Protein AF-A0A1H8K4H9-F1 (afdb_monomer_lite)

Secondary structure (DSSP, 8-state):
--HHHHHHHHHHHHHHHHHHHHHHHHHHHHHHHHHTPEEEETT--TT--SS-EEEE-HHHHHHHHHHS--TT----

Organism: NCBI:txid34002

pLDDT: mean 81.6, std 15.1, range [39.47, 94.81]

Structure (mmCIF, N/CA/C/O backbone):
data_AF-A0A1H8K4H9-F1
#
_entry.id   AF-A0A1H8K4H9-F1
#
loop_
_atom_site.group_PDB
_atom_site.id
_atom_site.type_symbol
_atom_site.label_atom_id
_atom_site.label_alt_id
_atom_site.label_comp_id
_atom_site.label_asym_id
_atom_site.label_entity_id
_atom_site.label_seq_id
_atom_site.pdbx_PDB_ins_code
_atom_site.Cartn_x
_atom_site.Cartn_y
_atom_site.Cartn_z
_atom_site.occupancy
_atom_site.B_iso_or_equiv
_atom_site.auth_seq_id
_atom_site.auth_comp_id
_atom_site.auth_asym_id
_atom_site.auth_atom_id
_atom_site.pdbx_PDB_model_num
ATOM 1 N N . MET A 1 1 ? -23.892 4.895 30.186 1.00 55.53 1 MET A N 1
ATOM 2 C CA . MET A 1 1 ? -23.010 4.180 29.237 1.00 55.53 1 MET A CA 1
ATOM 3 C C . MET A 1 1 ? -21.607 4.698 29.480 1.00 55.53 1 MET A C 1
ATOM 5 O O . MET A 1 1 ? -21.427 5.895 29.357 1.00 55.53 1 MET A O 1
ATOM 9 N N . SER A 1 2 ? -20.676 3.860 29.943 1.00 57.72 2 SER A N 1
ATOM 10 C CA . SER A 1 2 ? -19.340 4.328 30.348 1.00 57.72 2 SER A CA 1
ATOM 11 C C . SER A 1 2 ? -18.511 4.738 29.126 1.00 57.72 2 SER A C 1
ATOM 13 O O . SER A 1 2 ? -18.462 3.975 28.157 1.00 57.72 2 SER A O 1
ATOM 15 N N . ASP A 1 3 ? -17.853 5.898 29.175 1.00 65.00 3 ASP A N 1
ATOM 16 C CA . ASP A 1 3 ? -17.026 6.467 28.095 1.00 65.00 3 ASP A CA 1
ATOM 17 C C . ASP A 1 3 ? -15.957 5.490 27.573 1.00 65.00 3 ASP A C 1
ATOM 19 O O . ASP A 1 3 ? -15.603 5.493 26.392 1.00 65.00 3 ASP A O 1
ATOM 23 N N . THR A 1 4 ? -15.514 4.556 28.420 1.00 74.06 4 THR A N 1
ATOM 24 C CA . THR A 1 4 ? -14.590 3.467 28.069 1.00 74.06 4 THR A CA 1
ATOM 25 C C . THR A 1 4 ? -15.137 2.545 26.970 1.00 74.06 4 THR A C 1
ATOM 27 O O . THR A 1 4 ? -14.382 2.074 26.121 1.00 74.06 4 THR A O 1
ATOM 30 N N . ASN A 1 5 ? -16.452 2.302 26.943 1.00 80.94 5 ASN A N 1
ATOM 31 C CA . ASN A 1 5 ? -17.098 1.444 25.944 1.00 80.94 5 ASN A CA 1
ATOM 32 C C . ASN A 1 5 ? -17.205 2.159 24.585 1.00 80.94 5 ASN A C 1
ATOM 34 O O . ASN A 1 5 ? -16.993 1.553 23.537 1.00 80.94 5 ASN A O 1
ATOM 38 N N . MET A 1 6 ? -17.451 3.473 24.594 1.00 85.19 6 MET A N 1
ATOM 39 C CA . MET A 1 6 ? -17.485 4.271 23.367 1.00 85.19 6 MET A CA 1
ATOM 40 C C . MET A 1 6 ? -16.091 4.372 22.733 1.00 85.19 6 MET A C 1
ATOM 42 O O . MET A 1 6 ? -15.946 4.154 21.532 1.00 85.19 6 MET A O 1
ATOM 46 N N . LEU A 1 7 ? -15.049 4.598 23.541 1.00 89.50 7 LEU A N 1
ATOM 47 C CA . LEU A 1 7 ? -13.666 4.628 23.060 1.00 89.50 7 LEU A CA 1
ATOM 48 C C . LEU A 1 7 ? -13.233 3.287 22.446 1.00 89.50 7 LEU A C 1
ATOM 50 O O . LEU A 1 7 ? -12.595 3.271 21.395 1.00 89.50 7 LEU A O 1
ATOM 54 N N . ALA A 1 8 ? -13.597 2.164 23.070 1.00 90.38 8 ALA A N 1
ATOM 55 C CA . ALA A 1 8 ? -13.290 0.835 22.544 1.00 90.38 8 ALA A CA 1
ATOM 56 C C . ALA A 1 8 ? -13.952 0.588 21.177 1.00 90.38 8 ALA A C 1
ATOM 58 O O . ALA A 1 8 ? -13.303 0.097 20.255 1.00 90.38 8 ALA A O 1
ATOM 59 N N . LYS A 1 9 ? -15.217 0.996 21.017 1.00 89.12 9 LYS A N 1
ATOM 60 C CA . LYS A 1 9 ? -15.935 0.900 19.737 1.00 89.12 9 LYS A CA 1
ATOM 61 C C . LYS A 1 9 ? -15.308 1.768 18.648 1.00 89.12 9 LYS A C 1
ATOM 63 O O . LYS A 1 9 ? -15.174 1.310 17.519 1.00 89.12 9 LYS A O 1
ATOM 68 N N . LEU A 1 10 ? -14.890 2.989 18.987 1.00 91.62 10 LEU A N 1
ATOM 69 C CA . LEU A 1 10 ? -14.208 3.882 18.045 1.00 91.62 10 LEU A CA 1
ATOM 70 C C . LEU A 1 10 ? -12.867 3.303 17.580 1.00 91.62 10 LEU A C 1
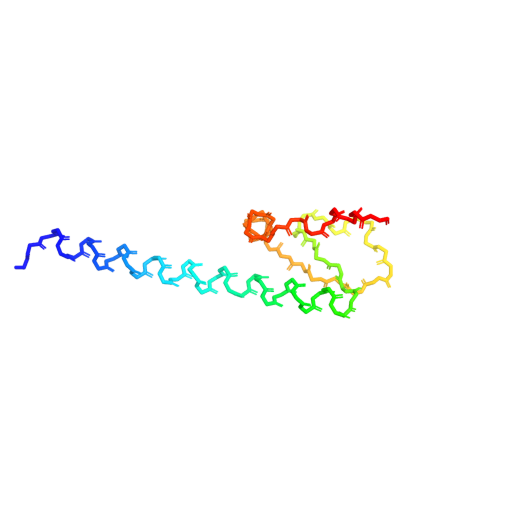ATOM 72 O O . LEU A 1 10 ? -12.555 3.372 16.395 1.00 91.62 10 LEU A O 1
ATOM 76 N N . ARG A 1 11 ? -12.098 2.687 18.488 1.00 91.06 11 ARG A N 1
ATOM 77 C CA . ARG A 1 11 ? -10.847 1.998 18.133 1.00 91.06 11 ARG A CA 1
ATOM 78 C C . ARG A 1 11 ? -11.096 0.814 17.205 1.00 91.06 11 ARG A C 1
ATOM 80 O O . ARG A 1 11 ? -10.469 0.741 16.159 1.00 91.06 11 ARG A O 1
ATOM 87 N N . ALA A 1 12 ? -12.065 -0.039 17.533 1.00 91.12 12 ALA A N 1
ATOM 88 C CA . ALA A 1 12 ? -12.417 -1.180 16.691 1.00 91.12 12 ALA A CA 1
ATOM 89 C C . ALA A 1 12 ? -12.851 -0.752 15.276 1.00 91.12 12 ALA A C 1
ATOM 91 O O . ALA A 1 12 ? -12.453 -1.374 14.295 1.00 91.12 12 ALA A O 1
ATOM 92 N N . ALA A 1 13 ? -13.619 0.335 15.157 1.00 90.25 13 ALA A N 1
ATOM 93 C CA . ALA A 1 13 ? -13.993 0.891 13.858 1.00 90.25 13 ALA A CA 1
ATOM 94 C C . ALA A 1 13 ? -12.775 1.428 13.082 1.00 90.25 13 ALA A C 1
ATOM 96 O O . ALA A 1 13 ? -12.649 1.184 11.884 1.00 90.25 13 ALA A O 1
ATOM 97 N N . ALA A 1 14 ? -11.851 2.121 13.756 1.00 89.06 14 ALA A N 1
ATOM 98 C CA . ALA A 1 14 ? -10.618 2.603 13.136 1.00 89.06 14 ALA A CA 1
ATOM 99 C C . A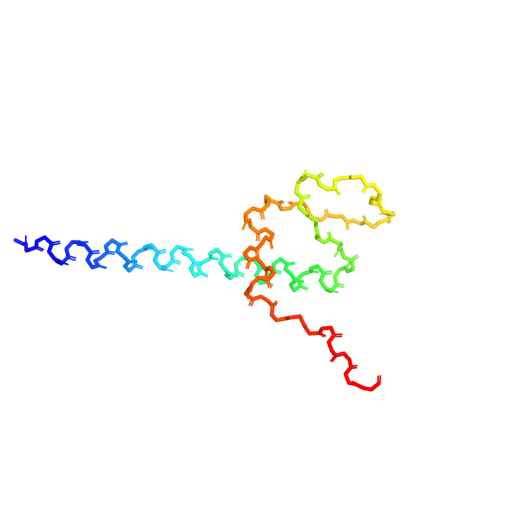LA A 1 14 ? -9.724 1.450 12.645 1.00 89.06 14 ALA A C 1
ATOM 101 O O . ALA A 1 14 ? -9.156 1.532 11.555 1.00 89.06 14 ALA A O 1
ATOM 102 N N . ASP A 1 15 ? -9.637 0.365 13.416 1.00 91.31 15 ASP A N 1
ATOM 103 C CA . ASP A 1 15 ? -8.883 -0.832 13.040 1.00 91.31 15 ASP A CA 1
ATOM 104 C C . ASP A 1 15 ? -9.512 -1.537 11.830 1.00 91.31 15 ASP A C 1
ATOM 106 O O . ASP A 1 15 ? -8.795 -1.984 10.935 1.00 91.31 15 ASP A O 1
ATOM 110 N N . GLN A 1 16 ? -10.846 -1.577 11.744 1.00 92.31 16 GLN A N 1
ATOM 111 C CA . GLN A 1 16 ? -11.550 -2.112 10.574 1.00 92.31 16 GLN A CA 1
ATOM 112 C C . GLN A 1 16 ? -11.265 -1.308 9.304 1.00 92.31 16 GLN A C 1
ATOM 114 O O . GLN A 1 16 ? -10.986 -1.902 8.264 1.00 92.31 16 GLN A O 1
ATOM 119 N N . ILE A 1 17 ? -11.296 0.026 9.387 1.00 91.19 17 ILE A N 1
ATOM 120 C CA . ILE A 1 17 ? -10.966 0.899 8.251 1.00 91.19 17 ILE A CA 1
ATOM 121 C C . ILE A 1 17 ? -9.526 0.645 7.803 1.00 91.19 17 ILE A C 1
ATOM 123 O O . ILE A 1 17 ? -9.284 0.388 6.628 1.00 91.19 17 ILE A O 1
ATOM 127 N N . ARG A 1 18 ? -8.581 0.609 8.750 1.00 89.94 18 ARG A N 1
ATOM 128 C CA . ARG A 1 18 ? -7.171 0.339 8.442 1.00 89.94 18 ARG A CA 1
ATOM 129 C C . ARG A 1 18 ? -6.975 -1.029 7.791 1.00 89.94 18 ARG A C 1
ATOM 131 O O . ARG A 1 18 ? -6.215 -1.148 6.838 1.00 89.94 18 ARG A O 1
ATOM 138 N N . SER A 1 19 ? -7.676 -2.053 8.272 1.00 91.25 19 SER A N 1
ATOM 139 C CA . SER A 1 19 ? -7.626 -3.384 7.666 1.00 91.25 19 SER A CA 1
ATOM 140 C C . SER A 1 19 ? -8.192 -3.397 6.244 1.00 91.25 19 SER A C 1
ATOM 142 O O . SER A 1 19 ? -7.689 -4.146 5.408 1.00 91.25 19 SER A O 1
ATOM 144 N N . ALA A 1 20 ? -9.231 -2.610 5.961 1.00 92.06 20 ALA A N 1
ATOM 145 C CA . ALA A 1 20 ? -9.786 -2.490 4.617 1.00 92.06 20 ALA A CA 1
ATOM 146 C C . ALA A 1 20 ? -8.803 -1.787 3.665 1.00 92.06 20 ALA A C 1
ATOM 148 O O . ALA A 1 20 ? -8.593 -2.271 2.551 1.00 92.06 20 ALA A O 1
ATOM 149 N N . ASP A 1 21 ? -8.150 -0.718 4.127 1.00 92.44 21 ASP A N 1
ATOM 150 C CA . ASP A 1 21 ? -7.110 -0.011 3.372 1.00 92.44 21 ASP A CA 1
ATOM 151 C C . ASP A 1 21 ? -5.914 -0.930 3.070 1.00 92.44 21 ASP A C 1
ATOM 153 O O . ASP A 1 21 ? -5.469 -1.020 1.924 1.00 92.44 21 ASP A O 1
ATOM 157 N N . ASP A 1 22 ? -5.439 -1.689 4.062 1.00 94.75 22 ASP A N 1
ATOM 158 C CA . ASP A 1 22 ? -4.345 -2.651 3.886 1.00 94.75 22 ASP A CA 1
ATOM 159 C C . ASP A 1 22 ? -4.719 -3.757 2.872 1.00 94.75 22 ASP A C 1
ATOM 161 O O . ASP A 1 22 ? -3.894 -4.157 2.046 1.00 94.75 22 ASP A O 1
ATOM 165 N N . ASN A 1 23 ? -5.971 -4.230 2.877 1.00 93.81 23 ASN A N 1
ATOM 166 C CA . ASN A 1 23 ? -6.459 -5.206 1.895 1.00 93.81 23 ASN A CA 1
ATOM 167 C C . ASN A 1 23 ? -6.509 -4.629 0.475 1.00 93.81 23 ASN A C 1
ATOM 169 O O . ASN A 1 23 ? -6.148 -5.320 -0.481 1.00 93.81 23 ASN A O 1
ATOM 173 N N . LEU A 1 24 ? -6.920 -3.368 0.330 1.00 93.94 24 LEU A N 1
ATOM 174 C CA . LEU A 1 24 ? -6.906 -2.676 -0.956 1.00 93.94 24 LEU A CA 1
ATOM 175 C C . LEU A 1 24 ? -5.478 -2.567 -1.505 1.00 93.94 24 LEU A C 1
ATOM 177 O O . L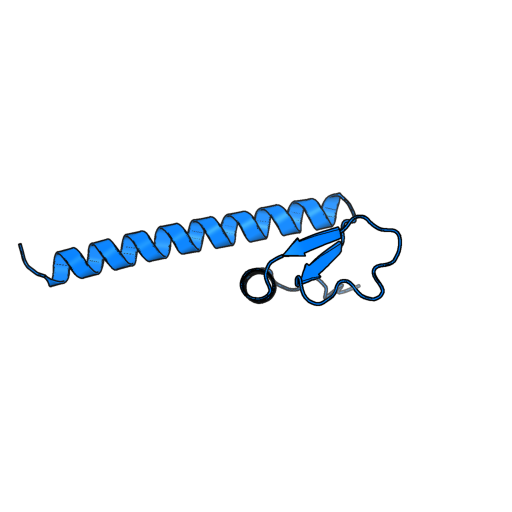EU A 1 24 ? -5.243 -2.895 -2.666 1.00 93.94 24 LEU A O 1
ATOM 181 N N . LEU A 1 25 ? -4.516 -2.165 -0.671 1.00 94.81 25 LEU A N 1
ATOM 182 C CA . LEU A 1 25 ? -3.106 -2.066 -1.062 1.00 94.81 25 LEU A CA 1
ATOM 183 C C . LEU A 1 25 ? -2.534 -3.419 -1.506 1.00 94.81 25 LEU A C 1
ATOM 185 O O . LEU A 1 25 ? -1.863 -3.496 -2.536 1.00 94.81 25 LEU A O 1
ATOM 189 N N . ARG A 1 26 ? -2.864 -4.503 -0.792 1.00 93.31 26 ARG A N 1
ATOM 190 C CA . ARG A 1 26 ? -2.494 -5.872 -1.195 1.00 93.31 26 ARG A CA 1
ATOM 191 C C . ARG A 1 26 ? -3.086 -6.252 -2.552 1.00 93.31 26 ARG A C 1
ATOM 193 O O . ARG A 1 26 ? -2.381 -6.822 -3.382 1.00 93.31 26 ARG A O 1
ATOM 200 N N . ALA A 1 27 ? -4.354 -5.921 -2.800 1.00 92.31 27 ALA A N 1
ATOM 201 C CA . ALA A 1 27 ? -5.001 -6.192 -4.082 1.00 92.31 27 ALA A CA 1
ATOM 202 C C . ALA A 1 27 ? -4.338 -5.416 -5.232 1.00 92.31 27 ALA A C 1
ATOM 204 O O . ALA A 1 27 ? -4.066 -5.993 -6.284 1.00 92.31 27 ALA A O 1
ATOM 205 N N . ILE A 1 28 ? -4.020 -4.134 -5.019 1.00 91.88 28 ILE A N 1
ATOM 206 C CA . ILE A 1 28 ? -3.315 -3.296 -5.999 1.00 91.88 28 ILE A CA 1
ATOM 207 C C . ILE A 1 28 ? -1.951 -3.903 -6.345 1.00 91.88 28 ILE A C 1
ATOM 209 O O . ILE A 1 28 ? -1.628 -4.046 -7.524 1.00 91.88 28 ILE A O 1
ATOM 213 N N . ALA A 1 29 ? -1.172 -4.309 -5.343 1.00 91.06 29 ALA A N 1
ATOM 214 C CA . ALA A 1 29 ? 0.134 -4.921 -5.561 1.00 91.06 29 ALA A CA 1
ATOM 215 C C . ALA A 1 29 ? 0.054 -6.263 -6.301 1.00 91.06 29 ALA A C 1
ATOM 217 O O . ALA A 1 29 ? 0.832 -6.498 -7.224 1.00 91.06 29 ALA A O 1
ATOM 218 N N . ALA A 1 30 ? -0.916 -7.115 -5.955 1.00 89.81 30 ALA A N 1
ATOM 219 C CA . ALA A 1 30 ? -1.141 -8.376 -6.657 1.00 89.81 30 ALA A CA 1
ATOM 220 C C . ALA A 1 30 ? -1.482 -8.143 -8.140 1.00 89.81 30 ALA A C 1
ATOM 222 O O . ALA A 1 30 ? -0.901 -8.772 -9.025 1.00 89.81 30 ALA A O 1
ATOM 223 N N . ILE A 1 31 ? -2.374 -7.188 -8.430 1.00 88.44 31 ILE A N 1
ATOM 224 C CA . ILE A 1 31 ? -2.715 -6.803 -9.808 1.00 88.44 31 ILE A CA 1
ATOM 225 C C . ILE A 1 31 ? -1.475 -6.288 -10.542 1.00 88.44 31 ILE A C 1
ATOM 227 O O . ILE A 1 31 ? -1.220 -6.699 -11.676 1.00 88.44 31 ILE A O 1
ATOM 231 N N . ALA A 1 32 ? -0.686 -5.422 -9.904 1.00 89.25 32 ALA A N 1
ATOM 232 C CA . ALA A 1 32 ? 0.512 -4.853 -10.507 1.00 89.25 32 ALA A CA 1
ATOM 233 C C . ALA A 1 32 ? 1.558 -5.925 -10.857 1.00 89.25 32 ALA A C 1
ATOM 235 O O . ALA A 1 32 ? 2.112 -5.899 -11.961 1.00 89.25 32 ALA A O 1
ATOM 236 N N . ALA A 1 33 ? 1.754 -6.911 -9.975 1.00 86.12 33 ALA A N 1
ATOM 237 C CA . ALA A 1 33 ? 2.646 -8.045 -10.203 1.00 86.12 33 ALA A CA 1
ATOM 238 C C . ALA A 1 33 ? 2.224 -8.885 -11.423 1.00 86.12 33 ALA A C 1
ATOM 240 O O . ALA A 1 33 ? 3.065 -9.241 -12.251 1.00 86.12 33 ALA A O 1
ATOM 241 N N . HIS A 1 34 ? 0.924 -9.152 -11.588 1.00 86.31 34 HIS A N 1
ATOM 242 C CA . HIS A 1 34 ? 0.409 -9.904 -12.737 1.00 86.31 34 HIS A CA 1
ATOM 243 C C . HIS A 1 34 ? 0.430 -9.102 -14.046 1.00 86.31 34 HIS A C 1
ATOM 245 O O . HIS A 1 34 ? 0.779 -9.640 -15.097 1.00 86.31 34 HIS A O 1
ATOM 251 N N . ALA A 1 35 ? 0.073 -7.817 -13.997 1.00 82.94 35 ALA A N 1
ATOM 252 C CA . ALA A 1 35 ? -0.069 -6.964 -15.176 1.00 82.94 35 ALA A CA 1
ATOM 253 C C . ALA A 1 35 ? 1.247 -6.309 -15.639 1.00 82.94 35 ALA A C 1
ATOM 255 O O . ALA A 1 35 ? 1.245 -5.577 -16.628 1.00 82.94 35 ALA A O 1
ATOM 256 N N . ARG A 1 36 ? 2.371 -6.559 -14.946 1.00 81.12 36 ARG A N 1
ATOM 257 C CA . ARG A 1 36 ? 3.673 -5.894 -15.175 1.00 81.12 36 ARG A CA 1
ATOM 258 C C . ARG A 1 36 ? 3.574 -4.360 -15.120 1.00 81.12 36 ARG A C 1
ATOM 260 O O . ARG A 1 36 ? 4.281 -3.657 -15.844 1.00 81.12 36 ARG A O 1
ATOM 267 N N . VAL A 1 37 ? 2.688 -3.862 -14.262 1.00 86.94 37 VAL A N 1
ATOM 268 C CA . VAL A 1 37 ? 2.463 -2.436 -13.999 1.00 86.94 37 VAL A CA 1
ATOM 269 C C . VAL A 1 37 ? 3.401 -2.009 -12.879 1.00 86.94 37 VAL A C 1
ATOM 271 O O . VAL A 1 37 ? 3.582 -2.741 -11.907 1.00 86.94 37 VAL A O 1
ATOM 274 N N . GLN A 1 38 ? 4.001 -0.831 -12.996 1.00 87.75 38 GLN A N 1
ATOM 275 C CA . GLN A 1 38 ? 4.844 -0.290 -11.934 1.00 87.75 38 GLN A CA 1
ATOM 276 C C . GLN A 1 38 ? 3.998 0.550 -10.971 1.00 87.75 38 GLN A C 1
ATOM 278 O O . GLN A 1 38 ? 3.164 1.342 -11.401 1.00 87.75 38 GLN A O 1
ATOM 283 N N . ILE A 1 39 ? 4.210 0.388 -9.665 1.00 89.12 39 ILE A N 1
ATOM 284 C CA . ILE A 1 39 ? 3.599 1.256 -8.653 1.00 89.12 39 ILE A CA 1
ATOM 285 C C . ILE A 1 39 ? 4.641 2.283 -8.223 1.00 89.12 39 ILE A C 1
ATOM 287 O O . ILE A 1 39 ? 5.766 1.909 -7.894 1.00 89.12 39 ILE A O 1
ATOM 291 N N . ILE A 1 40 ? 4.272 3.562 -8.231 1.00 89.19 40 ILE A N 1
ATOM 292 C CA . ILE A 1 40 ? 5.145 4.671 -7.831 1.00 89.19 40 ILE A CA 1
ATOM 293 C C . ILE A 1 40 ? 4.418 5.624 -6.874 1.00 89.19 40 ILE A C 1
ATOM 295 O O . ILE A 1 40 ? 3.187 5.734 -6.933 1.00 89.19 40 ILE A O 1
ATOM 299 N N . PRO A 1 41 ? 5.149 6.348 -6.012 1.00 89.81 41 PRO A N 1
ATOM 300 C CA . PRO A 1 41 ? 4.570 7.441 -5.248 1.00 89.81 41 PRO A CA 1
ATOM 301 C C . PRO A 1 41 ? 4.309 8.667 -6.145 1.00 89.81 41 PRO A C 1
ATOM 303 O O . PRO A 1 41 ? 4.976 8.884 -7.156 1.00 89.81 41 PRO A O 1
ATOM 306 N N . ASN A 1 42 ? 3.312 9.476 -5.777 1.00 83.94 42 ASN A N 1
ATOM 307 C CA . ASN A 1 42 ? 2.817 10.621 -6.563 1.00 83.94 42 ASN A CA 1
ATOM 308 C C . ASN A 1 42 ? 3.838 11.745 -6.821 1.00 83.94 42 ASN A C 1
ATOM 310 O O . ASN A 1 42 ? 3.636 12.584 -7.692 1.00 83.94 42 ASN A O 1
ATOM 314 N N . ASP A 1 43 ? 4.940 11.775 -6.087 1.00 80.00 43 ASP A N 1
ATOM 315 C CA . ASP A 1 43 ? 6.044 12.711 -6.302 1.00 80.00 43 ASP A CA 1
ATOM 316 C C . ASP A 1 43 ? 7.095 12.200 -7.309 1.00 80.00 43 ASP A C 1
ATOM 318 O O . ASP A 1 43 ? 7.971 12.960 -7.719 1.00 80.00 43 ASP A O 1
ATOM 322 N N . SER A 1 44 ? 6.993 10.943 -7.758 1.00 66.81 44 SER A N 1
ATOM 323 C CA . SER A 1 44 ? 8.034 10.242 -8.524 1.00 66.81 44 SER A CA 1
ATOM 324 C C . SER A 1 44 ? 7.666 9.992 -9.991 1.00 66.81 44 SER A C 1
ATOM 326 O O . SER A 1 44 ? 7.983 8.952 -10.561 1.00 66.81 44 SER A O 1
ATOM 328 N N . LEU A 1 45 ? 7.021 10.964 -10.643 1.00 68.25 45 LEU A N 1
ATOM 329 C CA . LEU A 1 45 ? 6.665 10.875 -12.070 1.00 68.25 45 LEU A CA 1
ATOM 330 C C . LEU A 1 45 ? 7.864 11.027 -13.030 1.00 68.25 45 LEU A C 1
ATOM 332 O O . LEU A 1 45 ? 7.712 10.867 -14.242 1.00 68.25 45 LEU A O 1
ATOM 336 N N . PHE A 1 46 ? 9.057 11.339 -12.523 1.00 61.47 46 PHE A N 1
ATOM 337 C CA . PHE A 1 46 ? 10.254 11.513 -13.345 1.00 61.47 46 PHE A CA 1
ATOM 338 C C . PHE A 1 46 ? 10.902 10.164 -13.686 1.00 61.47 46 PHE A C 1
ATOM 340 O O . PHE A 1 46 ? 11.232 9.387 -12.798 1.00 61.47 46 PHE A O 1
ATOM 347 N N . GLY A 1 47 ? 11.135 9.906 -14.978 1.00 61.56 47 GLY A N 1
ATOM 348 C CA . GLY A 1 47 ? 11.894 8.731 -15.434 1.00 61.56 47 GLY A CA 1
ATOM 349 C C . GLY A 1 47 ? 11.097 7.427 -15.530 1.00 61.56 47 GLY A C 1
ATOM 350 O O . GLY A 1 47 ? 11.697 6.362 -15.641 1.00 61.56 47 GLY A O 1
ATOM 351 N N . VAL A 1 48 ? 9.762 7.494 -15.505 1.00 63.25 48 VAL A N 1
ATOM 352 C CA . VAL A 1 48 ? 8.892 6.337 -15.745 1.00 63.25 48 VAL A CA 1
ATOM 353 C C . VAL A 1 48 ? 9.072 5.874 -17.193 1.00 63.25 48 VAL A C 1
ATOM 355 O O . VAL A 1 48 ? 8.583 6.507 -18.129 1.00 63.25 48 VAL A O 1
ATOM 358 N N . GLU A 1 49 ? 9.819 4.787 -17.388 1.00 67.25 49 GLU A N 1
ATOM 359 C CA . GLU A 1 49 ? 9.933 4.121 -18.687 1.00 67.25 49 GLU A CA 1
ATOM 360 C C . GLU A 1 49 ? 8.565 3.603 -19.168 1.00 67.25 49 GLU A C 1
ATOM 362 O O . GLU A 1 49 ? 7.605 3.581 -18.408 1.00 67.25 49 GLU A O 1
ATOM 367 N N . ALA A 1 50 ? 8.485 3.176 -20.434 1.00 63.97 50 ALA A N 1
ATOM 368 C CA . ALA A 1 50 ? 7.289 2.849 -21.229 1.00 63.97 50 ALA A CA 1
ATOM 369 C C . ALA A 1 50 ? 6.376 1.703 -20.711 1.00 63.97 50 ALA A C 1
ATOM 371 O O . ALA A 1 50 ? 5.898 0.874 -21.489 1.00 63.97 50 ALA A O 1
ATOM 372 N N . ARG A 1 51 ? 6.122 1.627 -19.405 1.00 71.62 51 ARG A N 1
ATOM 373 C CA . ARG A 1 51 ? 5.207 0.700 -18.747 1.00 71.62 51 ARG A CA 1
ATOM 374 C C . ARG A 1 51 ? 4.037 1.476 -18.145 1.00 71.62 51 ARG A C 1
ATOM 376 O O . ARG A 1 5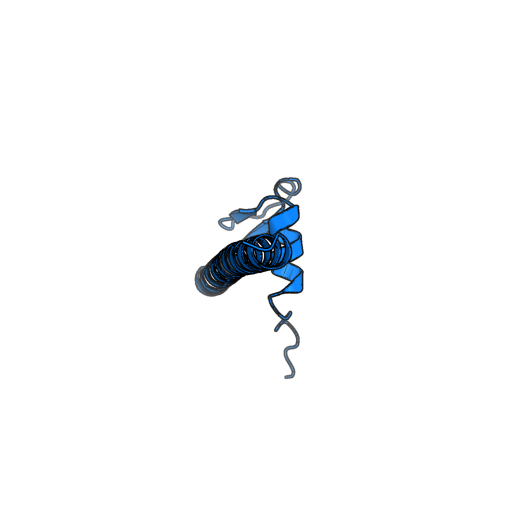1 ? 4.209 2.612 -17.705 1.00 71.62 51 ARG A O 1
ATOM 383 N N . PRO A 1 52 ? 2.841 0.873 -18.096 1.00 82.56 52 PRO A N 1
ATOM 384 C CA . PRO A 1 52 ? 1.742 1.437 -17.332 1.00 82.56 52 PRO A CA 1
ATOM 385 C C . PRO A 1 52 ? 2.150 1.602 -15.864 1.00 82.56 52 PRO A C 1
ATOM 387 O O . PRO A 1 52 ? 2.807 0.727 -15.289 1.00 82.56 52 PRO A O 1
ATOM 390 N N . VAL A 1 53 ? 1.732 2.721 -15.272 1.00 87.25 53 VAL A N 1
ATOM 391 C CA . VAL A 1 53 ? 1.978 3.045 -13.867 1.00 87.25 53 VAL A CA 1
ATOM 392 C C . VAL A 1 53 ? 0.690 3.214 -13.084 1.00 87.25 53 VAL A C 1
ATOM 394 O O . VAL A 1 53 ? -0.276 3.803 -13.567 1.00 87.25 53 VAL A O 1
ATOM 397 N N . ILE A 1 54 ? 0.712 2.736 -11.843 1.00 89.06 54 ILE A N 1
ATOM 398 C CA . ILE A 1 54 ? -0.249 3.097 -10.805 1.00 89.06 54 ILE A CA 1
ATOM 399 C C . ILE A 1 54 ? 0.447 4.077 -9.873 1.00 89.06 54 ILE A C 1
ATOM 401 O O . ILE A 1 54 ? 1.476 3.771 -9.272 1.00 89.06 54 ILE A O 1
ATOM 405 N N . VAL A 1 55 ? -0.137 5.261 -9.754 1.00 90.44 55 VAL A N 1
ATOM 406 C CA . VAL A 1 55 ? 0.364 6.307 -8.872 1.00 90.44 55 VAL A CA 1
ATOM 407 C C . VAL A 1 55 ? -0.395 6.235 -7.556 1.00 90.44 55 VAL A C 1
ATOM 409 O O . VAL A 1 55 ? -1.623 6.337 -7.544 1.00 90.44 55 VAL A O 1
ATOM 412 N N . LEU A 1 56 ? 0.326 6.067 -6.450 1.00 91.06 56 LEU A N 1
ATOM 413 C CA . LEU A 1 56 ? -0.248 6.084 -5.107 1.00 91.06 56 LEU A CA 1
ATOM 414 C C . LEU A 1 56 ? 0.148 7.360 -4.354 1.00 91.06 56 LEU A C 1
ATOM 416 O O . LEU A 1 56 ? 1.265 7.861 -4.514 1.00 91.06 56 LEU A O 1
ATOM 420 N N . PRO A 1 57 ? -0.725 7.891 -3.478 1.00 92.62 57 PRO A N 1
ATOM 421 C CA . PRO A 1 57 ? -0.309 8.875 -2.487 1.00 92.62 57 PRO A CA 1
ATOM 422 C C . PRO A 1 57 ? 0.872 8.342 -1.669 1.00 92.62 57 PRO A C 1
ATOM 424 O O . PRO A 1 57 ? 0.853 7.179 -1.272 1.00 92.62 57 PRO A O 1
ATOM 427 N N . VAL A 1 58 ? 1.856 9.195 -1.361 1.00 91.56 58 VAL A N 1
ATOM 428 C CA . VAL A 1 58 ? 3.093 8.809 -0.645 1.00 91.56 58 VAL A CA 1
ATOM 429 C C . VAL A 1 58 ? 2.792 7.974 0.603 1.00 91.56 58 VAL A C 1
ATOM 431 O O . VAL A 1 58 ? 3.288 6.867 0.740 1.00 91.56 58 VAL A O 1
ATOM 434 N N . ARG A 1 59 ? 1.843 8.418 1.439 1.00 92.44 59 ARG A N 1
ATOM 435 C CA . ARG A 1 59 ? 1.433 7.684 2.652 1.00 92.44 59 ARG A CA 1
ATOM 436 C C . ARG A 1 59 ? 0.927 6.264 2.384 1.00 92.44 59 ARG A C 1
ATOM 438 O O . ARG A 1 59 ? 1.139 5.376 3.200 1.00 92.44 59 ARG A O 1
ATOM 445 N N . MET A 1 60 ? 0.213 6.061 1.279 1.00 93.44 60 MET A N 1
ATOM 446 C CA . MET A 1 60 ? -0.297 4.746 0.884 1.00 93.44 60 MET A CA 1
ATOM 447 C C . MET A 1 60 ? 0.813 3.879 0.301 1.00 93.44 60 MET A C 1
ATOM 449 O O . MET A 1 60 ? 0.844 2.684 0.566 1.00 93.44 60 MET A O 1
ATOM 453 N N . TYR A 1 61 ? 1.718 4.482 -0.470 1.00 92.75 61 TYR A N 1
ATOM 454 C CA . TYR A 1 61 ? 2.891 3.805 -1.005 1.00 92.75 61 TYR A CA 1
ATOM 455 C C . TYR A 1 61 ? 3.808 3.307 0.121 1.00 92.75 61 TYR A C 1
ATOM 457 O O . TYR A 1 61 ? 4.134 2.125 0.157 1.00 92.75 61 TYR A O 1
ATOM 465 N N . ASP A 1 62 ? 4.123 4.162 1.094 1.00 92.56 62 ASP A N 1
ATOM 466 C CA . ASP A 1 62 ? 4.921 3.795 2.268 1.00 92.56 62 ASP A CA 1
ATOM 467 C C . ASP A 1 62 ? 4.246 2.668 3.057 1.00 92.56 62 ASP A C 1
ATOM 469 O O . ASP A 1 62 ? 4.861 1.643 3.347 1.00 92.56 62 ASP A O 1
ATOM 473 N N . ARG A 1 63 ? 2.937 2.802 3.320 1.00 93.88 63 ARG A N 1
ATOM 474 C CA . ARG A 1 63 ? 2.162 1.758 3.998 1.00 93.88 63 ARG A CA 1
ATOM 475 C C . ARG A 1 63 ? 2.177 0.438 3.231 1.00 93.88 63 ARG A C 1
ATOM 477 O O . ARG A 1 63 ? 2.265 -0.624 3.839 1.00 93.88 63 ARG A O 1
ATOM 484 N N . MET A 1 64 ? 2.095 0.492 1.905 1.00 93.19 64 MET A N 1
ATOM 485 C CA . MET A 1 64 ? 2.160 -0.687 1.048 1.00 93.19 64 MET A CA 1
ATOM 486 C C . MET A 1 64 ? 3.512 -1.397 1.187 1.00 93.19 64 MET A C 1
ATOM 488 O O . MET A 1 64 ? 3.532 -2.617 1.325 1.00 93.19 64 MET A O 1
ATOM 492 N N . LEU A 1 65 ? 4.621 -0.649 1.217 1.00 91.31 65 LEU A N 1
ATOM 493 C CA . LEU A 1 65 ? 5.961 -1.206 1.436 1.00 91.31 65 LEU A CA 1
ATOM 494 C C . LEU A 1 65 ? 6.120 -1.855 2.822 1.00 91.31 65 LEU A C 1
ATOM 496 O O . LEU A 1 65 ? 6.870 -2.816 2.958 1.00 91.31 65 LEU A O 1
ATOM 500 N N . GLU A 1 66 ? 5.416 -1.364 3.846 1.00 91.81 66 GLU A N 1
ATOM 501 C CA . GLU A 1 66 ? 5.439 -1.960 5.190 1.00 91.81 66 GLU A CA 1
ATOM 502 C C . GLU A 1 66 ? 4.686 -3.297 5.274 1.00 91.81 66 GLU A C 1
ATOM 504 O O . GLU A 1 66 ? 5.100 -4.200 6.002 1.00 91.81 66 GLU A O 1
ATOM 509 N N . ILE A 1 67 ? 3.536 -3.415 4.598 1.00 92.06 67 ILE A N 1
ATOM 510 C CA . ILE A 1 67 ? 2.617 -4.555 4.778 1.00 92.06 67 ILE A CA 1
ATOM 511 C C . ILE A 1 67 ? 2.814 -5.676 3.756 1.00 92.06 67 ILE A C 1
ATOM 513 O O . ILE A 1 67 ? 2.305 -6.786 3.964 1.00 92.06 67 ILE A O 1
ATOM 517 N N . ILE A 1 68 ? 3.487 -5.380 2.645 1.00 86.88 68 ILE A N 1
ATOM 518 C CA . ILE A 1 68 ? 3.789 -6.342 1.592 1.00 86.88 68 ILE A CA 1
ATOM 519 C C . ILE A 1 68 ? 5.247 -6.754 1.775 1.00 86.88 68 ILE A C 1
ATOM 521 O O . ILE A 1 68 ? 6.134 -5.940 1.520 1.00 86.88 68 ILE A O 1
ATOM 525 N N . PRO A 1 69 ? 5.514 -7.983 2.254 1.00 69.31 69 PRO A N 1
ATOM 526 C CA . PRO A 1 69 ? 6.877 -8.465 2.364 1.00 69.31 69 PRO A CA 1
ATOM 527 C C . PRO A 1 69 ? 7.527 -8.394 0.987 1.00 69.31 69 PRO A C 1
ATOM 529 O O . PRO A 1 69 ? 6.919 -8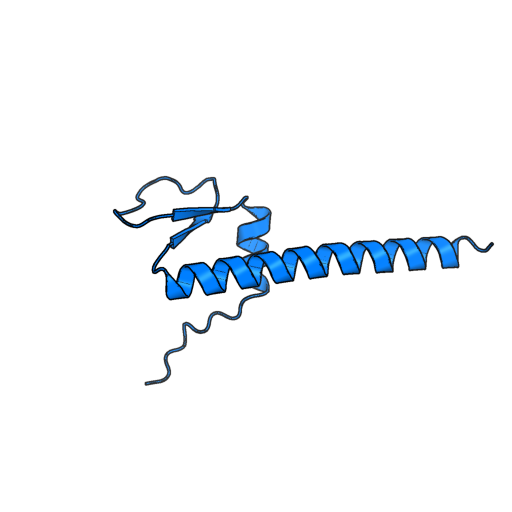.713 -0.036 1.00 69.31 69 PRO A O 1
ATOM 532 N N . ASN A 1 70 ? 8.759 -7.904 0.969 1.00 59.50 70 ASN A N 1
ATOM 533 C CA . ASN A 1 70 ? 9.554 -7.829 -0.237 1.00 59.50 70 ASN A CA 1
ATOM 534 C C . ASN A 1 70 ? 9.921 -9.275 -0.614 1.00 59.50 70 ASN A C 1
ATOM 536 O O . ASN A 1 70 ? 10.999 -9.748 -0.265 1.00 59.50 70 ASN A O 1
ATOM 540 N N . ASP A 1 71 ? 9.045 -9.987 -1.328 1.00 53.41 71 ASP A N 1
ATOM 541 C CA . ASP A 1 71 ? 9.307 -11.324 -1.896 1.00 53.41 71 ASP A CA 1
ATOM 542 C C . ASP A 1 71 ? 10.368 -11.262 -3.030 1.00 53.41 71 ASP A C 1
ATOM 544 O O . ASP A 1 71 ? 10.416 -12.089 -3.937 1.00 53.41 71 ASP A O 1
ATOM 548 N N . GLY A 1 72 ? 11.236 -10.245 -3.002 1.00 46.91 72 GLY A N 1
ATOM 549 C CA . GLY A 1 72 ? 12.373 -10.040 -3.894 1.00 46.91 72 GLY A CA 1
ATOM 550 C C . GLY A 1 72 ? 13.628 -1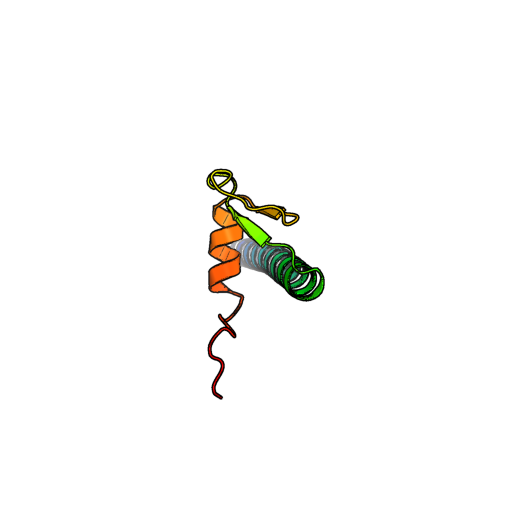0.816 -3.492 1.00 46.91 72 GLY A C 1
ATOM 551 O O . GLY A 1 72 ? 14.642 -10.708 -4.177 1.00 46.91 72 GLY A O 1
ATOM 552 N N . GLY A 1 73 ? 13.579 -11.613 -2.423 1.00 40.19 73 GLY A N 1
ATOM 553 C CA . GLY A 1 73 ? 14.556 -12.668 -2.183 1.00 40.19 73 GLY A CA 1
ATOM 554 C C . GLY A 1 73 ? 14.246 -13.873 -3.063 1.00 40.19 73 GLY A C 1
ATOM 555 O O . GLY A 1 73 ? 13.667 -14.844 -2.590 1.00 40.19 73 GLY A O 1
ATOM 556 N N . ARG A 1 74 ? 14.619 -13.808 -4.347 1.00 40.75 74 ARG A N 1
ATOM 557 C CA . ARG A 1 74 ? 14.932 -15.030 -5.093 1.00 40.75 74 ARG A CA 1
ATOM 558 C C . ARG A 1 74 ? 16.134 -15.665 -4.396 1.00 40.75 74 ARG A C 1
ATOM 560 O O . ARG A 1 74 ? 17.269 -15.277 -4.655 1.00 40.75 74 ARG A O 1
ATOM 567 N N . ASP A 1 75 ? 15.866 -16.571 -3.467 1.00 45.25 75 ASP A N 1
ATOM 568 C CA . ASP A 1 75 ? 16.710 -17.749 -3.361 1.00 45.25 75 ASP A CA 1
ATOM 569 C C . ASP A 1 75 ? 16.571 -18.496 -4.699 1.00 45.25 75 ASP A C 1
ATOM 571 O O . ASP A 1 75 ? 15.451 -18.637 -5.194 1.00 45.25 75 ASP A O 1
ATOM 575 N N . GLU A 1 76 ? 17.716 -18.917 -5.250 1.00 39.47 76 GLU A N 1
ATOM 576 C CA . GLU A 1 76 ? 17.979 -19.561 -6.561 1.00 39.47 76 GLU A CA 1
ATOM 577 C C . GLU A 1 76 ? 18.588 -18.662 -7.654 1.00 39.47 76 GLU A C 1
ATOM 579 O O . GLU A 1 76 ? 17.872 -17.903 -8.352 1.00 39.47 76 GLU A O 1
#

Sequence (76 aa):
MSDTNMLAKLRAAADQIRSADDNLLRAIAAIAAHARVQIIPNDSLFGVEARPVIVLPVRMYDRMLEIIPNDGGRDE

Radius of gyration: 17.13 Å; chains: 1; bounding box: 41×32×52 Å

Foldseek 3Di:
DDVVVVVVVVVVVVVVVVVVLLVVLVVVVVCCVVQVEAEDEPVPPPPDPPHHYDYDHPVSVVVSPVSDPPPVPPPD